Protein AF-A0A966V4E1-F1 (afdb_monomer_lite)

Foldseek 3Di:
DDDDDDDDDPPDDDPDDQLQVQLVVCQVPPFQKKWDWKFFPPPDDIWIKIWGWPGWDRDRSKTWTWTWMDTHNDIFIKTWIARSVFQWIWMDTDDDCVVNVADPPWTWIAHPNQQWTWIDHPDPVGPTIIGGIDRDDDD

Structure (mmCIF, N/CA/C/O backbone):
data_AF-A0A966V4E1-F1
#
_entry.id   AF-A0A966V4E1-F1
#
loop_
_atom_site.group_PDB
_atom_site.id
_atom_site.type_symbol
_atom_site.label_atom_id
_atom_site.label_alt_id
_atom_site.label_comp_id
_atom_site.label_asym_id
_atom_site.label_entity_id
_atom_site.label_seq_id
_atom_site.pdbx_PDB_ins_code
_atom_site.Cartn_x
_atom_site.Cartn_y
_atom_site.Cartn_z
_atom_site.occupancy
_atom_site.B_iso_or_equiv
_atom_site.auth_seq_id
_atom_site.auth_comp_id
_atom_site.auth_asym_id
_atom_site.auth_atom_id
_atom_site.pdbx_PDB_model_num
ATOM 1 N N . MET A 1 1 ? -6.237 50.347 46.468 1.00 42.06 1 MET A N 1
ATOM 2 C CA . MET A 1 1 ? -6.574 50.073 45.056 1.00 42.06 1 MET A CA 1
ATOM 3 C C . MET A 1 1 ? -5.854 48.794 44.650 1.00 42.06 1 MET A C 1
ATOM 5 O O . MET A 1 1 ? -4.659 48.855 44.423 1.00 42.06 1 MET A O 1
ATOM 9 N N . VAL A 1 2 ? -6.525 47.638 44.656 1.00 44.91 2 VAL A N 1
ATOM 10 C CA . VAL A 1 2 ? -5.986 46.380 44.101 1.00 44.91 2 VAL A CA 1
ATOM 11 C C . VAL A 1 2 ? -7.163 45.591 43.526 1.00 44.91 2 VAL A C 1
ATOM 13 O O . VAL A 1 2 ? -8.102 45.276 44.252 1.00 44.91 2 VAL A O 1
ATOM 16 N N . ARG A 1 3 ? -7.140 45.302 42.224 1.00 47.56 3 ARG A N 1
ATOM 17 C CA . ARG A 1 3 ? -8.003 44.294 41.596 1.00 47.56 3 ARG A CA 1
ATOM 18 C C . ARG A 1 3 ? -7.092 43.304 40.886 1.00 47.56 3 ARG A C 1
ATOM 20 O O . ARG A 1 3 ? -6.582 43.599 39.812 1.00 47.56 3 ARG A O 1
ATOM 27 N N . SER A 1 4 ? -6.888 42.154 41.515 1.00 55.03 4 SER A N 1
ATOM 28 C CA . SER A 1 4 ? -6.275 40.988 40.886 1.00 55.03 4 SER A CA 1
ATOM 29 C C . SER A 1 4 ? -7.355 40.284 40.069 1.00 55.03 4 SER A C 1
ATOM 31 O O . SER A 1 4 ? -8.302 39.740 40.634 1.00 55.03 4 SER A O 1
ATOM 33 N N . GLN A 1 5 ? -7.249 40.339 38.743 1.00 55.72 5 GLN A N 1
ATOM 34 C CA . GLN A 1 5 ? -8.054 39.510 37.851 1.00 55.72 5 GLN A CA 1
ATOM 35 C C . GLN A 1 5 ? -7.392 38.134 37.749 1.00 55.72 5 GLN A C 1
ATOM 37 O O . GLN A 1 5 ? -6.353 37.985 37.112 1.00 55.72 5 GLN A O 1
ATOM 42 N N . LEU A 1 6 ? -7.992 37.133 38.390 1.00 56.34 6 LEU A N 1
ATOM 43 C CA . LEU A 1 6 ? -7.728 35.731 38.083 1.00 56.34 6 LEU A CA 1
ATOM 44 C C . LEU A 1 6 ? -8.456 35.411 36.773 1.00 56.34 6 LEU A C 1
ATOM 46 O O . LEU A 1 6 ? -9.685 35.374 36.739 1.00 56.34 6 LEU A O 1
ATOM 50 N N . GLN A 1 7 ? -7.706 35.238 35.686 1.00 57.38 7 GLN A N 1
ATOM 51 C CA . GLN A 1 7 ? -8.242 34.692 34.442 1.00 57.38 7 GLN A CA 1
ATOM 52 C C . GLN A 1 7 ? -8.512 33.198 34.646 1.00 57.38 7 GLN A C 1
ATOM 54 O O . GLN A 1 7 ? -7.617 32.443 35.026 1.00 57.38 7 GLN A O 1
ATOM 59 N N . ALA A 1 8 ? -9.755 32.779 34.418 1.00 59.72 8 ALA A N 1
ATOM 60 C CA . ALA A 1 8 ? -10.116 31.371 34.379 1.00 59.72 8 ALA A CA 1
ATOM 61 C C . ALA A 1 8 ? -9.508 30.736 33.121 1.00 59.72 8 ALA A C 1
ATOM 63 O O . ALA A 1 8 ? -9.750 31.203 32.008 1.00 59.72 8 ALA A O 1
ATOM 64 N N . VAL A 1 9 ? -8.719 29.678 33.304 1.00 60.56 9 VAL A N 1
ATOM 65 C CA . VAL A 1 9 ? -8.254 28.832 32.203 1.00 60.56 9 VAL A CA 1
ATOM 66 C C . VAL A 1 9 ? -9.469 28.083 31.666 1.00 60.56 9 VAL A C 1
ATOM 68 O O . VAL A 1 9 ? -10.073 27.279 32.374 1.00 60.56 9 VAL A O 1
ATOM 71 N N . GLN A 1 10 ? -9.851 28.380 30.428 1.00 56.03 10 GLN A N 1
ATOM 72 C CA . GLN A 1 10 ? -10.898 27.660 29.716 1.00 56.03 10 GLN A CA 1
ATOM 73 C C . GLN A 1 10 ? -10.326 26.291 29.324 1.00 56.03 10 GLN A C 1
ATOM 75 O O . GLN A 1 10 ? -9.496 26.180 28.427 1.00 56.03 10 GLN A O 1
ATOM 80 N N . THR A 1 11 ? -10.677 25.250 30.078 1.00 55.28 11 THR A N 1
ATOM 81 C CA . THR A 1 11 ? -10.336 23.868 29.732 1.00 55.28 11 THR A CA 1
ATOM 82 C C . THR A 1 11 ? -11.336 23.380 28.693 1.00 55.28 11 THR A C 1
ATOM 84 O O . THR A 1 11 ? -12.359 22.792 29.048 1.00 55.28 11 THR A O 1
ATOM 87 N N . ASP A 1 12 ? -11.067 23.650 27.419 1.00 61.53 12 ASP A N 1
ATOM 88 C CA . ASP A 1 12 ? -11.781 22.973 26.340 1.00 61.53 12 ASP A CA 1
ATOM 89 C C . ASP A 1 12 ? -11.558 21.461 26.490 1.00 61.53 12 ASP A C 1
ATOM 91 O O . ASP A 1 12 ? -10.439 20.987 26.717 1.00 61.53 12 ASP A O 1
ATOM 95 N N . THR A 1 13 ? -12.642 20.689 26.441 1.00 62.09 13 THR A N 1
ATOM 96 C CA . THR A 1 13 ? -12.590 19.229 26.533 1.00 62.09 13 THR A CA 1
ATOM 97 C C . THR A 1 13 ? -11.804 18.685 25.346 1.00 62.09 13 THR A C 1
ATOM 99 O O . THR A 1 13 ? -12.253 18.796 24.208 1.00 62.09 13 THR A O 1
ATOM 102 N N . VAL A 1 14 ? -10.635 18.095 25.602 1.00 71.88 14 VAL A N 1
ATOM 103 C CA . VAL A 1 14 ? -9.848 17.398 24.577 1.00 71.88 14 VAL A CA 1
ATOM 104 C C . VAL A 1 14 ? -10.692 16.242 24.043 1.00 71.88 14 VAL A C 1
ATOM 106 O O . VAL A 1 14 ? -10.989 15.304 24.784 1.00 71.88 14 VAL A O 1
ATOM 109 N N . GLU A 1 15 ? -11.087 16.298 22.770 1.00 67.50 15 GLU A N 1
ATOM 110 C CA . GLU A 1 15 ? -11.725 15.160 22.111 1.00 67.50 15 GLU A CA 1
ATOM 111 C C . GLU A 1 15 ? -10.765 13.967 22.141 1.00 67.50 15 GLU A C 1
ATOM 113 O O . GLU A 1 15 ? -9.662 13.998 21.584 1.00 67.50 15 GLU A O 1
ATOM 118 N N . GLN A 1 16 ? -11.170 12.902 22.832 1.00 82.81 16 GLN A N 1
ATOM 119 C CA . GLN A 1 16 ? -10.377 11.688 22.901 1.00 82.81 16 GLN A CA 1
ATOM 120 C C . GLN A 1 16 ? -10.499 10.940 21.574 1.00 82.81 16 GLN A C 1
ATOM 122 O O . GLN A 1 16 ? -11.505 10.297 21.283 1.00 82.81 16 GLN A O 1
ATOM 127 N N . PHE A 1 17 ? -9.450 11.015 20.764 1.00 90.12 17 PHE A N 1
ATOM 128 C CA . PHE A 1 17 ? -9.342 10.228 19.545 1.00 90.12 17 PHE A CA 1
ATOM 129 C C . PHE A 1 17 ? -9.286 8.724 19.870 1.00 90.12 17 PHE A C 1
ATOM 131 O O . PHE A 1 17 ? -8.465 8.306 20.689 1.00 90.12 17 PHE A O 1
ATOM 138 N N . ASP A 1 18 ? -10.122 7.918 19.201 1.00 95.31 18 ASP A N 1
ATOM 139 C CA . ASP A 1 18 ? -10.141 6.449 19.295 1.00 95.31 18 ASP A CA 1
ATOM 140 C C . ASP A 1 18 ? -9.523 5.807 18.029 1.00 95.31 18 ASP A C 1
ATOM 142 O O . ASP A 1 18 ? -10.199 5.643 17.002 1.00 95.31 18 ASP A O 1
ATOM 146 N N . PRO A 1 19 ? -8.240 5.393 18.080 1.00 96.12 19 PRO A N 1
ATOM 147 C CA . PRO A 1 19 ? -7.571 4.744 16.957 1.00 96.12 19 PRO A CA 1
ATOM 148 C C . PRO A 1 19 ? -8.191 3.399 16.554 1.00 96.12 19 PRO A C 1
ATOM 150 O O . PRO A 1 19 ? -8.100 3.003 15.392 1.00 96.12 19 PRO A O 1
ATOM 153 N N . VAL A 1 20 ? -8.808 2.672 17.490 1.00 97.75 20 VAL A N 1
ATOM 154 C CA . VAL A 1 20 ? -9.385 1.345 17.228 1.00 97.75 20 VAL A CA 1
ATOM 155 C C . VAL A 1 20 ? -10.693 1.490 16.457 1.00 97.75 20 VAL A C 1
ATOM 157 O O . VAL A 1 20 ? -10.919 0.770 15.479 1.00 97.75 20 VAL A O 1
ATOM 160 N N . ALA A 1 21 ? -11.543 2.443 16.847 1.00 97.06 21 ALA A N 1
ATOM 161 C CA . ALA A 1 21 ? -12.736 2.790 16.077 1.00 97.06 21 ALA A CA 1
ATOM 162 C C . ALA A 1 21 ? -12.365 3.257 14.662 1.00 97.06 21 ALA A C 1
ATOM 164 O O . ALA A 1 21 ? -12.965 2.802 13.684 1.00 97.06 21 ALA A O 1
ATOM 165 N N . ARG A 1 22 ? -11.317 4.081 14.531 1.00 96.31 22 ARG A N 1
ATOM 1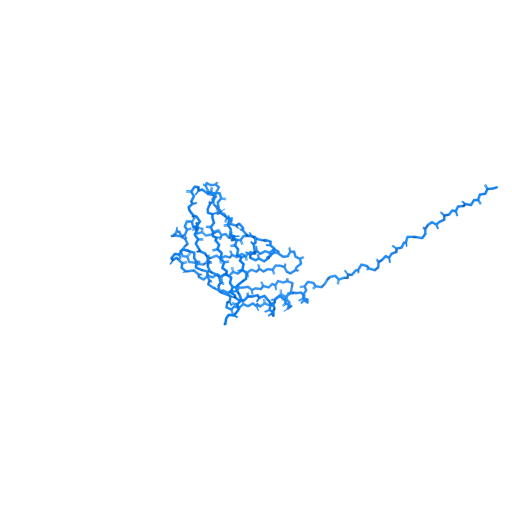66 C CA . ARG A 1 22 ? -10.836 4.527 13.220 1.00 96.31 22 ARG A CA 1
ATOM 167 C C . ARG A 1 22 ? -10.318 3.380 12.352 1.00 96.31 22 ARG A C 1
ATOM 169 O O . ARG A 1 22 ? -10.647 3.342 11.171 1.00 96.31 22 ARG A O 1
ATOM 176 N N . ALA A 1 23 ? -9.567 2.423 12.899 1.00 97.56 23 ALA A N 1
ATOM 177 C CA . ALA A 1 23 ? -9.106 1.258 12.135 1.00 97.56 23 ALA A CA 1
ATOM 178 C C . ALA A 1 23 ? -10.282 0.453 11.546 1.00 97.56 23 ALA A C 1
ATOM 180 O O . ALA A 1 23 ? -10.232 0.020 10.393 1.00 97.56 23 ALA A O 1
ATOM 181 N N . LYS A 1 24 ? -11.375 0.302 12.310 1.00 98.12 24 LYS A N 1
ATOM 182 C CA . LYS A 1 24 ? -12.615 -0.335 11.832 1.00 98.12 24 LYS A CA 1
ATOM 183 C C . LYS A 1 24 ? -13.298 0.481 10.732 1.00 98.12 24 LYS A C 1
ATOM 185 O O . LYS A 1 24 ? -13.754 -0.107 9.754 1.00 98.12 24 LYS A O 1
ATOM 190 N N . ALA A 1 25 ? -13.346 1.807 10.871 1.00 96.62 25 ALA A N 1
ATOM 191 C CA . ALA A 1 25 ? -13.884 2.693 9.838 1.00 96.62 25 ALA A CA 1
ATOM 192 C C . ALA A 1 25 ? -13.066 2.599 8.538 1.00 96.62 25 ALA A C 1
ATOM 194 O O . ALA A 1 25 ? -13.625 2.344 7.475 1.00 96.62 25 ALA A O 1
ATOM 195 N N . LEU A 1 26 ? -11.733 2.662 8.629 1.00 95.50 26 LEU A N 1
ATOM 196 C CA . LEU A 1 26 ? -10.843 2.481 7.479 1.00 95.50 26 LEU A CA 1
ATOM 197 C C . LEU A 1 26 ? -11.073 1.130 6.785 1.00 95.50 26 LEU A C 1
ATOM 199 O O . LEU A 1 26 ? -11.160 1.083 5.564 1.00 95.50 26 LEU A O 1
ATOM 203 N N . ALA A 1 27 ? -11.239 0.030 7.525 1.00 97.12 27 ALA A N 1
ATOM 204 C CA . ALA A 1 27 ? -11.502 -1.283 6.923 1.00 97.12 27 ALA A CA 1
ATOM 205 C C . ALA A 1 27 ? -12.771 -1.318 6.045 1.00 97.12 27 ALA A C 1
ATOM 207 O O . ALA A 1 27 ? -12.837 -2.075 5.066 1.00 97.12 27 ALA A O 1
ATOM 208 N N . LYS A 1 28 ? -13.775 -0.510 6.406 1.00 95.94 28 LYS A N 1
ATOM 209 C CA . LYS A 1 28 ? -15.051 -0.385 5.698 1.00 95.94 28 LYS A CA 1
ATOM 210 C C . LYS A 1 28 ? -14.948 0.563 4.503 1.00 95.94 28 LYS A C 1
ATOM 212 O O . LYS A 1 28 ? -15.414 0.215 3.418 1.00 95.94 28 LYS A O 1
ATOM 217 N N . ASP A 1 29 ? -14.336 1.723 4.711 1.00 94.56 29 ASP A N 1
ATOM 218 C CA . ASP A 1 29 ? -14.464 2.861 3.800 1.00 94.56 29 ASP A CA 1
ATOM 219 C C . ASP A 1 29 ? -13.276 3.000 2.838 1.00 94.56 29 ASP A C 1
ATOM 221 O O . ASP A 1 29 ? -13.395 3.648 1.796 1.00 94.56 29 ASP A O 1
ATOM 225 N N . LEU A 1 30 ? -12.132 2.373 3.138 1.00 94.19 30 LEU A N 1
ATOM 226 C CA . LEU A 1 30 ? -10.938 2.493 2.309 1.00 94.19 30 LEU A CA 1
ATOM 227 C C . LEU A 1 30 ? -11.176 1.893 0.905 1.00 94.19 30 LEU A C 1
ATOM 229 O O . LEU A 1 30 ? -11.574 0.724 0.779 1.00 94.19 30 LEU A O 1
ATOM 233 N N . PRO A 1 31 ? -10.896 2.656 -0.169 1.00 95.06 31 PRO A N 1
ATOM 234 C CA . PRO A 1 31 ? -11.021 2.179 -1.539 1.00 95.06 31 PRO A CA 1
ATOM 235 C C . PRO A 1 31 ? -10.239 0.888 -1.777 1.00 95.06 31 PRO A C 1
ATOM 237 O O . PRO A 1 31 ? -9.112 0.722 -1.317 1.00 95.06 31 PRO A O 1
ATOM 240 N N . ARG A 1 32 ? -10.839 -0.039 -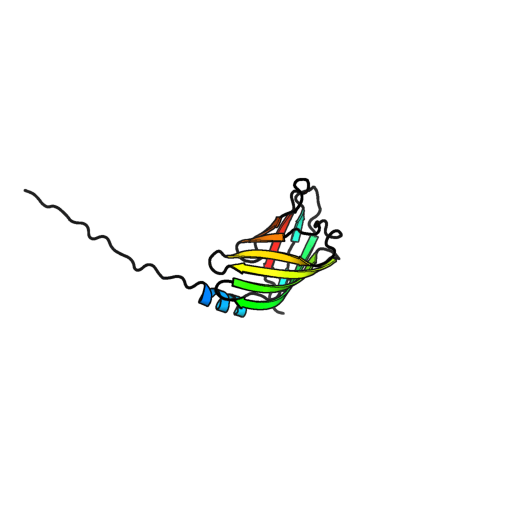2.530 1.00 95.38 32 ARG A N 1
ATOM 241 C CA . ARG A 1 32 ? -10.217 -1.338 -2.840 1.00 95.38 32 ARG A CA 1
ATOM 242 C C . ARG A 1 32 ? -9.287 -1.301 -4.043 1.00 95.38 32 ARG A C 1
ATOM 244 O O . ARG A 1 32 ? -8.530 -2.244 -4.22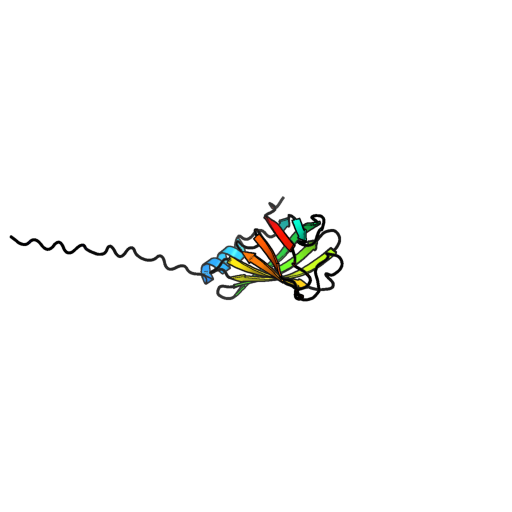8 1.00 95.38 32 ARG A O 1
ATOM 251 N N . ARG A 1 33 ? -9.353 -0.247 -4.855 1.00 96.38 33 ARG A N 1
ATOM 252 C CA . ARG A 1 33 ? -8.541 -0.088 -6.059 1.00 96.38 33 ARG A CA 1
ATOM 253 C C . ARG A 1 33 ? -7.864 1.266 -6.057 1.00 96.38 33 ARG A C 1
ATOM 255 O O . ARG A 1 33 ? -8.481 2.277 -5.713 1.00 96.38 33 ARG A O 1
ATOM 262 N N . TRP A 1 34 ? -6.602 1.249 -6.446 1.00 96.44 34 TRP A N 1
ATOM 263 C CA . TRP A 1 34 ? -5.734 2.407 -6.490 1.00 96.44 34 TRP A CA 1
ATOM 264 C C . TRP A 1 34 ? -4.898 2.360 -7.760 1.00 96.44 34 TRP A C 1
ATOM 266 O O . TRP A 1 34 ? -4.518 1.287 -8.234 1.00 96.44 34 TRP A O 1
ATOM 276 N N . SER A 1 35 ? -4.612 3.527 -8.319 1.00 96.56 35 SER A N 1
ATOM 277 C CA . SER A 1 35 ? -3.795 3.653 -9.522 1.00 96.56 35 SER A CA 1
ATOM 278 C C . SER A 1 35 ? -2.913 4.883 -9.453 1.00 96.56 35 SER A C 1
ATOM 280 O O . SER A 1 35 ? -3.289 5.875 -8.837 1.00 96.56 35 SER A O 1
ATOM 282 N N . GLY A 1 36 ? -1.770 4.841 -10.121 1.00 95.44 36 GLY A N 1
ATOM 283 C CA . GLY A 1 36 ? -0.881 5.988 -10.195 1.00 95.44 36 GLY A CA 1
ATOM 284 C C . GLY A 1 36 ? 0.466 5.604 -10.770 1.00 95.44 36 GLY A C 1
ATOM 285 O O . GLY A 1 36 ? 0.523 4.856 -11.748 1.00 95.44 36 GLY A O 1
ATOM 286 N N . THR A 1 37 ? 1.540 6.116 -10.178 1.00 94.06 37 THR A N 1
ATOM 287 C CA . THR A 1 37 ? 2.892 5.946 -10.715 1.00 94.06 37 THR A CA 1
ATOM 288 C C . THR A 1 37 ? 3.923 5.650 -9.641 1.00 94.06 37 THR A C 1
ATOM 290 O O . THR A 1 37 ? 3.858 6.190 -8.536 1.00 94.06 37 THR A O 1
ATOM 293 N N . TYR A 1 38 ? 4.915 4.849 -10.017 1.00 93.00 38 TYR A N 1
ATOM 294 C CA . TYR A 1 38 ? 6.179 4.705 -9.313 1.00 93.00 38 TYR A CA 1
ATOM 295 C C . TYR A 1 38 ? 7.270 5.422 -10.112 1.00 93.00 38 TYR A C 1
ATOM 297 O O . TYR A 1 38 ? 7.449 5.152 -11.299 1.00 93.00 38 TYR A O 1
ATOM 305 N N . LEU A 1 39 ? 7.979 6.351 -9.475 1.00 91.31 39 LEU A N 1
ATOM 306 C CA . LEU A 1 39 ? 9.100 7.080 -10.060 1.00 91.31 39 LEU A CA 1
ATOM 307 C C . LEU A 1 39 ? 10.380 6.748 -9.280 1.00 91.31 39 LEU A C 1
ATOM 309 O O . LEU A 1 39 ? 10.546 7.252 -8.163 1.00 91.31 39 LEU A O 1
ATOM 313 N N . PRO A 1 40 ? 11.293 5.936 -9.842 1.00 87.50 40 PRO A N 1
ATOM 314 C CA . PRO A 1 40 ? 12.616 5.729 -9.263 1.00 87.50 40 PRO A CA 1
ATOM 315 C C . PRO A 1 40 ? 13.354 7.065 -9.100 1.00 87.50 40 PRO A C 1
ATOM 317 O O . PRO A 1 40 ? 13.323 7.910 -9.995 1.00 87.50 40 PRO A O 1
ATOM 320 N N . LYS A 1 41 ? 14.044 7.269 -7.973 1.00 85.38 41 LYS A N 1
ATOM 321 C CA . LYS A 1 41 ? 14.887 8.460 -7.755 1.00 85.38 41 LYS A CA 1
ATOM 322 C C . LYS A 1 41 ? 16.167 8.402 -8.599 1.00 85.38 41 LYS A C 1
ATOM 324 O O . LYS A 1 41 ? 16.733 9.443 -8.925 1.00 85.38 41 LYS A O 1
ATOM 329 N N . THR A 1 42 ? 16.614 7.211 -8.991 1.00 75.81 42 THR A N 1
ATOM 330 C CA . THR A 1 42 ? 17.724 7.000 -9.927 1.00 75.81 42 THR A CA 1
ATOM 331 C C . THR A 1 42 ? 17.229 7.049 -11.372 1.00 75.81 42 THR A C 1
ATOM 333 O O . THR A 1 42 ? 16.659 6.075 -11.842 1.00 75.81 42 THR A O 1
ATOM 336 N N . ALA A 1 43 ? 17.442 8.185 -12.055 1.00 64.62 43 ALA A N 1
ATOM 337 C CA . ALA A 1 43 ? 17.325 8.422 -13.511 1.00 64.62 43 ALA A CA 1
ATOM 338 C C . ALA A 1 43 ? 16.370 7.490 -14.302 1.00 64.62 43 ALA A C 1
ATOM 340 O O . ALA A 1 43 ? 16.718 6.994 -15.374 1.00 64.62 43 ALA A O 1
ATOM 341 N N . GLY A 1 44 ? 15.173 7.241 -13.766 1.00 73.06 44 GLY A N 1
ATOM 342 C CA . GLY A 1 44 ? 14.241 6.236 -14.262 1.00 73.06 44 GLY A CA 1
ATOM 343 C C . GLY A 1 44 ? 12.983 6.875 -14.829 1.00 73.06 44 GLY A C 1
ATOM 344 O O . GLY A 1 44 ? 12.560 7.950 -14.406 1.00 73.06 44 GLY A O 1
ATOM 345 N N . THR A 1 45 ? 12.362 6.209 -15.797 1.00 85.62 45 THR A N 1
ATOM 346 C CA . THR A 1 45 ? 11.046 6.609 -16.302 1.00 85.62 45 THR A CA 1
ATOM 347 C C . THR A 1 45 ? 9.964 6.219 -15.298 1.00 85.62 45 THR A C 1
ATOM 349 O O . THR A 1 45 ? 10.034 5.152 -14.689 1.00 85.62 45 THR A O 1
ATOM 352 N N . ALA A 1 46 ? 8.946 7.069 -15.142 1.00 91.06 46 ALA A N 1
ATOM 353 C CA . ALA A 1 46 ? 7.778 6.739 -14.335 1.00 91.06 46 ALA A CA 1
ATOM 354 C C . ALA A 1 46 ? 7.087 5.473 -14.871 1.00 91.06 46 ALA A C 1
ATOM 356 O O . ALA A 1 46 ? 6.802 5.362 -16.064 1.00 91.06 46 ALA A O 1
ATOM 357 N N . GLN A 1 47 ? 6.794 4.536 -13.976 1.00 92.06 47 GLN A N 1
ATOM 358 C CA . GLN A 1 47 ? 6.098 3.290 -14.274 1.00 92.06 47 GLN A CA 1
ATOM 359 C C . GLN A 1 47 ? 4.656 3.378 -13.784 1.00 92.06 47 GLN A C 1
ATOM 361 O O . GLN A 1 47 ? 4.398 3.856 -12.679 1.00 92.06 47 GLN A O 1
ATOM 366 N N . SER A 1 48 ? 3.702 2.907 -14.589 1.00 94.50 48 SER A N 1
ATOM 367 C CA . SER A 1 48 ? 2.301 2.828 -14.171 1.00 94.50 48 SER A CA 1
ATOM 368 C C . SER A 1 48 ? 2.134 1.826 -13.035 1.00 94.50 48 SER A C 1
ATOM 370 O O . SER A 1 48 ? 2.682 0.724 -13.110 1.00 94.50 48 SER A O 1
ATOM 372 N N . VAL A 1 49 ? 1.324 2.175 -12.039 1.00 95.75 49 VAL A N 1
ATOM 373 C CA . VAL A 1 49 ? 1.025 1.317 -10.893 1.00 95.75 49 VAL A CA 1
ATOM 374 C C . VAL A 1 49 ? -0.473 1.098 -10.751 1.00 95.75 49 VAL A C 1
ATOM 376 O O . VAL A 1 49 ? -1.265 2.037 -10.858 1.00 95.75 49 VAL A O 1
ATOM 379 N N . ARG A 1 50 ? -0.859 -0.144 -10.456 1.00 97.06 50 ARG A N 1
ATOM 380 C CA . ARG A 1 50 ? -2.189 -0.518 -9.967 1.00 97.06 50 ARG A CA 1
ATOM 381 C C . ARG A 1 50 ? -2.047 -1.309 -8.677 1.00 97.06 50 ARG A C 1
ATOM 383 O O . ARG A 1 50 ? -1.239 -2.226 -8.618 1.00 97.06 50 ARG A O 1
ATOM 390 N N . LEU A 1 51 ? -2.853 -0.987 -7.676 1.00 96.94 51 LEU A N 1
ATOM 391 C CA . LEU A 1 51 ? -2.951 -1.731 -6.425 1.00 96.94 51 LEU A CA 1
ATOM 392 C C . LEU A 1 51 ? -4.405 -2.152 -6.203 1.00 96.94 51 LEU A C 1
ATOM 394 O O . LEU A 1 51 ? -5.305 -1.314 -6.132 1.00 96.94 51 LEU A O 1
ATOM 398 N N . ASP A 1 52 ? -4.613 -3.458 -6.068 1.00 97.75 52 ASP A N 1
ATOM 399 C CA . ASP A 1 52 ? -5.903 -4.082 -5.794 1.00 97.75 52 ASP A CA 1
ATOM 400 C C . ASP A 1 52 ? -5.862 -4.734 -4.405 1.00 97.75 52 ASP A C 1
ATOM 402 O O . ASP A 1 52 ? -5.092 -5.662 -4.151 1.00 97.75 52 ASP A O 1
ATOM 406 N N . LEU A 1 53 ? -6.687 -4.235 -3.483 1.00 97.38 53 LEU A N 1
ATOM 407 C CA . LEU A 1 53 ? -6.741 -4.678 -2.089 1.00 97.38 53 LEU A CA 1
ATOM 408 C C . LEU A 1 53 ? -7.743 -5.823 -1.930 1.00 97.38 53 LEU A C 1
ATOM 410 O O . LEU A 1 53 ? -8.960 -5.625 -1.992 1.00 97.38 53 LEU A O 1
ATOM 414 N N . ALA A 1 54 ? -7.228 -7.016 -1.652 1.00 97.75 54 ALA A N 1
ATOM 415 C CA . ALA A 1 54 ? -8.028 -8.212 -1.421 1.00 97.75 54 ALA A CA 1
ATOM 416 C C . ALA A 1 54 ? -8.643 -8.223 -0.012 1.00 97.75 54 ALA A C 1
ATOM 418 O O . ALA A 1 54 ? -9.835 -8.485 0.148 1.00 97.75 54 ALA A O 1
ATOM 419 N N . SER A 1 55 ? -7.866 -7.877 1.019 1.00 98.00 55 SER A N 1
ATOM 420 C CA . SER A 1 55 ? -8.335 -7.880 2.410 1.00 98.00 55 SER A CA 1
ATOM 421 C C . SER A 1 55 ? -7.881 -6.650 3.182 1.00 98.00 55 SER A C 1
ATOM 423 O O . SER A 1 55 ? -6.735 -6.224 3.048 1.00 98.00 55 SER A O 1
ATOM 425 N N . LEU A 1 56 ? -8.777 -6.153 4.035 1.00 97.69 56 LEU A N 1
ATOM 426 C CA . LEU A 1 56 ? -8.556 -5.069 4.986 1.00 97.69 56 LEU A CA 1
ATOM 427 C C . LEU A 1 56 ? -9.081 -5.538 6.344 1.00 97.69 56 LEU A C 1
ATOM 429 O O . LEU A 1 56 ? -10.295 -5.620 6.532 1.00 97.69 56 LEU A O 1
ATOM 433 N N . THR A 1 57 ? -8.180 -5.898 7.253 1.00 98.44 57 THR A N 1
ATOM 434 C CA . THR A 1 57 ? -8.538 -6.527 8.531 1.00 98.44 57 THR A CA 1
ATOM 435 C C . THR A 1 57 ? -8.070 -5.658 9.694 1.00 98.44 57 THR A C 1
ATOM 437 O O . THR A 1 57 ? -6.861 -5.519 9.888 1.00 98.44 57 THR A O 1
ATOM 440 N N . PRO A 1 58 ? -8.982 -5.067 10.483 1.00 98.25 58 PRO A N 1
ATOM 441 C CA . PRO A 1 58 ? -8.594 -4.291 11.651 1.00 98.25 58 PRO A CA 1
ATOM 442 C C . PRO A 1 58 ? -8.076 -5.217 12.763 1.00 98.25 58 PRO A C 1
ATOM 444 O O . PRO A 1 58 ? -8.713 -6.214 13.102 1.00 98.25 58 PRO A O 1
ATOM 447 N N . VAL A 1 59 ? -6.931 -4.867 13.347 1.00 98.00 59 VAL A N 1
ATOM 448 C CA . VAL A 1 59 ? -6.294 -5.540 14.488 1.00 98.00 59 VAL A CA 1
ATOM 449 C C . VAL A 1 59 ? -5.833 -4.460 15.470 1.00 98.00 59 VAL A C 1
ATOM 451 O O . VAL A 1 59 ? -4.792 -3.828 15.290 1.00 98.00 59 VAL A O 1
ATOM 454 N N . GLY A 1 60 ? -6.640 -4.201 16.502 1.00 97.56 60 GLY A N 1
ATOM 455 C CA . GLY A 1 60 ? -6.424 -3.059 17.394 1.00 97.56 60 GLY A CA 1
ATOM 456 C C . GLY A 1 60 ? -6.476 -1.737 16.620 1.00 97.56 60 GLY A C 1
ATOM 457 O O . GLY A 1 60 ? -7.435 -1.483 15.897 1.00 97.56 60 GLY A O 1
ATOM 458 N N . GLN A 1 61 ? -5.439 -0.911 16.760 1.00 97.19 61 GLN A N 1
ATOM 459 C CA . GLN A 1 61 ? -5.289 0.346 16.012 1.00 97.19 61 GLN A CA 1
ATOM 460 C C . GLN A 1 61 ? -4.651 0.173 14.623 1.00 97.19 61 GLN A C 1
A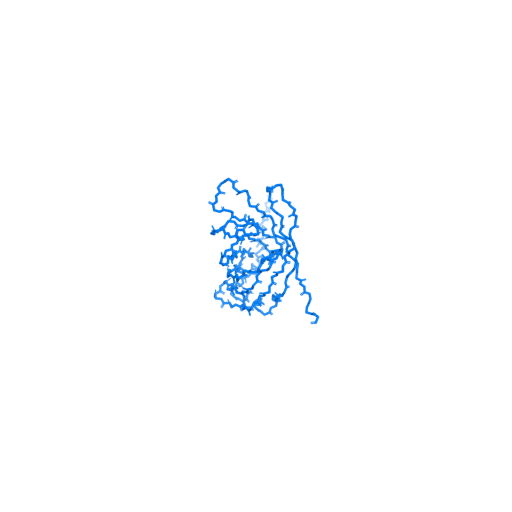TOM 462 O O . GLN A 1 61 ? -4.436 1.160 13.924 1.00 97.19 61 GLN A O 1
ATOM 467 N N . MET A 1 62 ? -4.302 -1.055 14.231 1.00 98.06 62 MET A N 1
ATOM 468 C CA . MET A 1 62 ? -3.704 -1.346 12.931 1.00 98.06 62 MET A CA 1
ATOM 469 C C . MET A 1 62 ? -4.763 -1.847 11.952 1.00 98.06 62 MET A C 1
ATOM 471 O O . MET A 1 62 ? -5.675 -2.582 12.327 1.00 98.06 62 MET A O 1
ATOM 475 N N . LEU A 1 63 ? -4.603 -1.516 10.676 1.00 97.88 63 LEU A N 1
ATOM 476 C CA . LEU A 1 63 ? -5.335 -2.123 9.574 1.00 97.88 63 LEU A CA 1
ATOM 477 C C . LEU A 1 63 ? -4.382 -2.997 8.766 1.00 97.88 63 LEU A C 1
ATOM 479 O O . LEU A 1 63 ? -3.524 -2.473 8.069 1.00 97.88 63 LEU A O 1
ATOM 483 N N . VAL A 1 64 ? -4.531 -4.317 8.842 1.00 98.25 64 VAL A N 1
ATOM 484 C CA . VAL A 1 64 ? -3.731 -5.267 8.058 1.00 98.25 64 VAL A CA 1
ATOM 485 C C . VAL A 1 64 ? -4.258 -5.330 6.627 1.00 98.25 64 VAL A C 1
ATOM 487 O O . VAL A 1 64 ? -5.461 -5.477 6.402 1.00 98.25 64 VAL A O 1
ATOM 490 N N . ILE A 1 65 ? -3.346 -5.260 5.661 1.00 97.44 65 ILE A N 1
ATOM 491 C CA . ILE A 1 65 ? -3.635 -5.182 4.231 1.00 97.44 65 ILE A CA 1
ATOM 492 C C . ILE A 1 65 ? -3.037 -6.391 3.519 1.00 97.44 65 ILE A C 1
ATOM 494 O O . ILE A 1 65 ? -1.891 -6.766 3.770 1.00 97.44 65 ILE A O 1
ATOM 498 N N . LYS A 1 66 ? -3.799 -6.969 2.586 1.00 98.31 66 LYS A N 1
ATOM 499 C CA . LYS A 1 66 ? -3.279 -7.892 1.567 1.00 98.31 66 LYS A CA 1
ATOM 500 C C . LYS A 1 66 ? -3.879 -7.565 0.213 1.00 98.31 66 LYS A C 1
ATOM 502 O O . LYS A 1 66 ? -5.032 -7.135 0.133 1.00 98.31 66 LYS A O 1
ATOM 507 N N . GLY A 1 67 ? -3.128 -7.817 -0.848 1.00 97.75 67 GLY A N 1
ATOM 508 C CA . GLY A 1 67 ? -3.581 -7.546 -2.203 1.00 97.75 67 GLY A CA 1
ATOM 509 C C . GLY A 1 67 ? -2.550 -7.908 -3.255 1.00 97.75 67 GLY A C 1
ATOM 510 O O . GLY A 1 67 ? -1.647 -8.708 -3.011 1.00 97.75 67 GLY A O 1
ATOM 511 N N . THR A 1 68 ? -2.680 -7.276 -4.411 1.00 97.44 68 THR A N 1
ATOM 512 C CA . THR A 1 68 ? -1.734 -7.379 -5.522 1.00 97.44 68 THR A CA 1
ATOM 513 C C . THR A 1 68 ? -1.381 -5.992 -6.025 1.00 97.44 68 THR A C 1
ATOM 515 O O . THR A 1 68 ? -2.266 -5.153 -6.198 1.00 97.44 68 THR A O 1
ATOM 518 N N . MET A 1 69 ? -0.102 -5.761 -6.299 1.00 95.94 69 MET A N 1
ATOM 519 C CA . MET A 1 69 ? 0.383 -4.554 -6.952 1.00 95.94 69 MET A CA 1
ATOM 520 C C . MET A 1 69 ? 0.970 -4.916 -8.310 1.00 95.94 69 MET A C 1
ATOM 522 O O . MET A 1 69 ? 1.738 -5.864 -8.426 1.00 95.94 69 MET A O 1
ATOM 526 N N . THR A 1 70 ? 0.599 -4.159 -9.335 1.00 95.25 70 THR A N 1
ATOM 527 C CA . THR A 1 70 ? 1.210 -4.223 -10.660 1.00 95.25 70 THR A CA 1
ATOM 528 C C . THR A 1 70 ? 2.009 -2.953 -10.895 1.00 95.25 70 THR A C 1
ATOM 530 O O . THR A 1 70 ? 1.424 -1.876 -10.818 1.00 95.25 70 THR A O 1
ATOM 533 N N . ILE A 1 71 ? 3.306 -3.072 -11.177 1.00 92.50 71 ILE A N 1
ATOM 534 C CA . ILE A 1 71 ? 4.216 -1.974 -11.524 1.00 92.50 71 ILE A CA 1
ATOM 535 C C . ILE A 1 71 ? 4.788 -2.263 -12.913 1.00 92.50 71 ILE A C 1
ATOM 537 O O . ILE A 1 71 ? 5.492 -3.252 -13.113 1.00 92.50 71 ILE A O 1
ATOM 541 N N . GLY A 1 72 ? 4.461 -1.420 -13.894 1.00 90.31 72 GLY A N 1
ATOM 542 C CA . GLY A 1 72 ? 4.758 -1.716 -15.296 1.00 90.31 72 GLY A CA 1
ATOM 543 C C . GLY A 1 72 ? 4.103 -3.036 -15.724 1.00 90.31 72 GLY A C 1
ATOM 544 O O . GLY A 1 72 ? 2.881 -3.158 -15.686 1.00 90.31 72 GLY A O 1
ATOM 545 N N . SER A 1 73 ? 4.913 -4.020 -16.117 1.00 88.62 73 SER A N 1
ATOM 546 C CA . SER A 1 73 ? 4.467 -5.375 -16.478 1.00 88.62 73 SER A CA 1
ATOM 547 C C . SER A 1 73 ? 4.551 -6.392 -15.334 1.00 88.62 73 SER A C 1
ATOM 549 O O . SER A 1 73 ? 4.094 -7.522 -15.501 1.00 88.62 73 SER A O 1
ATOM 551 N N . LEU A 1 74 ? 5.133 -6.026 -14.188 1.00 90.38 74 LEU A N 1
ATOM 552 C CA . LEU A 1 74 ? 5.318 -6.933 -13.059 1.00 90.38 74 LEU A CA 1
ATOM 553 C C . LEU A 1 74 ? 4.107 -6.881 -12.131 1.00 90.38 74 LEU A C 1
ATOM 555 O O . LEU A 1 74 ? 3.770 -5.808 -11.640 1.00 90.38 74 LEU A O 1
ATOM 559 N N . THR A 1 75 ? 3.518 -8.034 -11.817 1.00 94.31 75 THR A N 1
ATOM 560 C CA . THR A 1 75 ? 2.501 -8.168 -10.767 1.00 94.31 75 THR A CA 1
ATOM 561 C C . THR A 1 75 ? 3.050 -8.982 -9.601 1.00 94.31 75 THR A C 1
ATOM 563 O O . THR A 1 75 ? 3.475 -10.121 -9.779 1.00 94.31 75 THR A O 1
ATOM 566 N N . SER A 1 76 ? 2.967 -8.417 -8.400 1.00 93.69 76 SER A N 1
ATOM 567 C CA . SER A 1 76 ? 3.447 -9.022 -7.159 1.00 93.69 76 SER A CA 1
ATOM 568 C C . SER A 1 76 ? 2.349 -8.999 -6.092 1.00 93.69 76 SER A C 1
ATOM 570 O O . SER A 1 76 ? 1.620 -8.005 -5.975 1.00 93.69 76 SER A O 1
ATOM 572 N N . PRO A 1 77 ? 2.202 -10.058 -5.277 1.00 96.06 77 PRO A N 1
ATOM 573 C CA . PRO A 1 77 ? 1.408 -9.979 -4.060 1.00 96.06 77 PRO A CA 1
ATOM 574 C C . PRO A 1 77 ? 1.976 -8.915 -3.117 1.00 96.06 77 PRO A C 1
ATOM 576 O O . PRO A 1 77 ? 3.185 -8.690 -3.079 1.00 96.06 77 PRO A O 1
ATOM 579 N N . VAL A 1 78 ? 1.109 -8.282 -2.331 1.00 95.81 78 VAL A N 1
ATOM 580 C CA . VAL A 1 78 ? 1.519 -7.320 -1.303 1.00 95.81 78 VAL A CA 1
ATOM 581 C C . VAL A 1 78 ? 0.915 -7.649 0.052 1.00 95.81 78 VAL A C 1
ATOM 583 O O . VAL A 1 78 ? -0.209 -8.156 0.145 1.00 95.81 78 VAL A O 1
ATOM 586 N N . GLN A 1 79 ? 1.653 -7.311 1.106 1.00 97.12 79 GLN A N 1
ATOM 587 C CA . GLN A 1 79 ? 1.193 -7.370 2.489 1.00 97.12 79 GLN A CA 1
ATOM 588 C C . GLN A 1 79 ? 1.669 -6.134 3.244 1.00 97.12 79 GLN A C 1
ATOM 590 O O . GLN A 1 79 ? 2.803 -5.707 3.079 1.00 97.12 79 GLN A O 1
ATOM 595 N N . GLY A 1 80 ? 0.821 -5.570 4.097 1.00 96.12 80 GLY A N 1
ATOM 596 C CA . GLY A 1 80 ? 1.185 -4.372 4.839 1.00 96.12 80 GLY A CA 1
ATOM 597 C C . GLY A 1 80 ? 0.269 -4.071 6.006 1.00 96.12 80 GLY A C 1
ATOM 598 O O . GLY A 1 80 ? -0.624 -4.859 6.340 1.00 96.12 80 GLY A O 1
ATOM 599 N N . ASN A 1 81 ? 0.482 -2.915 6.616 1.00 96.81 81 ASN A N 1
ATOM 600 C CA . ASN A 1 81 ? -0.399 -2.369 7.629 1.00 96.81 81 ASN A CA 1
ATOM 601 C C . ASN A 1 81 ? -0.527 -0.841 7.505 1.00 96.81 81 ASN A C 1
ATOM 603 O O . ASN A 1 81 ? 0.336 -0.175 6.943 1.00 96.81 81 ASN A O 1
ATOM 607 N N . ILE A 1 82 ? -1.632 -0.300 8.018 1.00 97.06 82 ILE A N 1
ATOM 608 C CA . ILE A 1 82 ? -1.789 1.133 8.285 1.00 97.06 82 ILE A CA 1
ATOM 609 C C . ILE A 1 82 ? -2.019 1.315 9.777 1.00 97.06 82 ILE A C 1
ATOM 611 O O . ILE A 1 82 ? -2.915 0.689 10.347 1.00 97.06 82 ILE A O 1
ATOM 615 N N . ASN A 1 83 ? -1.260 2.205 10.404 1.00 96.44 83 ASN A N 1
ATOM 616 C CA . ASN A 1 83 ? -1.521 2.630 11.769 1.00 96.44 83 ASN A CA 1
ATOM 617 C C . ASN A 1 83 ? -2.604 3.715 11.773 1.00 96.44 83 ASN A C 1
ATOM 619 O O . ASN A 1 83 ? -2.365 4.848 11.362 1.00 96.44 83 ASN A O 1
ATOM 623 N N . ALA A 1 84 ? -3.792 3.400 12.288 1.00 95.50 84 ALA A N 1
ATOM 624 C CA . ALA A 1 84 ? -4.912 4.334 12.320 1.00 95.50 84 ALA A CA 1
ATOM 625 C C . ALA A 1 84 ? -4.673 5.535 13.247 1.00 95.50 84 ALA A C 1
ATOM 627 O O . ALA A 1 84 ? -5.410 6.506 13.172 1.00 95.50 84 ALA A O 1
ATOM 628 N N . LYS A 1 85 ? -3.662 5.535 14.119 1.00 93.88 85 LYS A N 1
ATOM 629 C CA . LYS A 1 85 ? -3.320 6.728 14.903 1.00 93.88 85 LYS A CA 1
ATOM 630 C C . LYS A 1 85 ? -2.505 7.744 14.107 1.00 93.88 85 LYS A C 1
ATOM 632 O O . LYS A 1 85 ? -2.725 8.937 14.271 1.00 93.88 85 LYS A O 1
ATOM 637 N N . SER A 1 86 ? -1.574 7.282 13.275 1.00 92.38 86 SER A N 1
ATOM 638 C CA . SER A 1 86 ? -0.605 8.142 12.580 1.00 92.38 86 SER A CA 1
ATOM 639 C C . SER A 1 86 ? -0.802 8.237 11.066 1.00 92.38 86 SER A C 1
ATOM 641 O O . SER A 1 86 ? -0.129 9.040 10.432 1.00 92.38 86 SER A O 1
ATOM 643 N N . ASP A 1 87 ? -1.677 7.415 10.480 1.00 91.75 87 ASP A N 1
ATOM 644 C CA . ASP A 1 87 ? -1.785 7.191 9.028 1.00 91.75 87 ASP A CA 1
ATOM 645 C C . ASP A 1 87 ? -0.511 6.681 8.355 1.00 91.75 87 ASP A C 1
ATOM 647 O O . ASP A 1 87 ? -0.393 6.735 7.128 1.00 91.75 87 ASP A O 1
ATOM 651 N N . GLN A 1 88 ? 0.425 6.162 9.148 1.00 94.12 88 GLN A N 1
ATOM 652 C CA . GLN A 1 88 ? 1.633 5.548 8.629 1.00 94.12 88 GLN A CA 1
ATOM 653 C C . GLN A 1 88 ? 1.295 4.222 7.948 1.00 94.12 88 GLN A C 1
ATOM 655 O O . GLN A 1 88 ? 0.592 3.391 8.528 1.00 94.12 88 GLN A O 1
ATOM 660 N N . LEU A 1 89 ? 1.805 4.052 6.732 1.00 95.94 89 LEU A N 1
ATOM 661 C CA . LEU A 1 89 ? 1.730 2.838 5.928 1.00 95.94 89 LEU A CA 1
ATOM 662 C C . LEU A 1 89 ? 3.089 2.138 5.935 1.00 95.94 89 LEU A C 1
ATOM 664 O O . LEU A 1 89 ? 4.085 2.784 5.623 1.00 95.94 89 LEU A O 1
ATOM 668 N N . ASP A 1 90 ? 3.076 0.822 6.140 1.00 95.56 90 ASP A N 1
ATOM 669 C CA . ASP A 1 90 ? 4.160 -0.082 5.750 1.00 95.56 90 ASP A CA 1
ATOM 670 C C . ASP A 1 90 ? 3.600 -1.120 4.767 1.00 95.56 90 ASP A C 1
ATOM 672 O O . ASP A 1 90 ? 2.657 -1.845 5.097 1.00 95.56 90 ASP A O 1
ATOM 676 N N . LEU A 1 91 ? 4.146 -1.210 3.551 1.00 95.50 91 LEU A N 1
ATOM 677 C CA . LEU A 1 91 ? 3.668 -2.121 2.507 1.00 95.50 91 LEU A CA 1
ATOM 678 C C . LEU A 1 91 ? 4.823 -2.862 1.829 1.00 95.50 91 LEU A C 1
ATOM 680 O O . LEU A 1 91 ? 5.645 -2.283 1.124 1.00 95.50 91 LEU A O 1
ATOM 684 N N . LEU A 1 92 ? 4.845 -4.175 2.011 1.00 94.06 92 LEU A N 1
ATOM 685 C CA . LEU A 1 92 ? 5.815 -5.090 1.427 1.00 94.06 92 LEU A CA 1
ATOM 686 C C . LEU A 1 92 ? 5.311 -5.605 0.082 1.00 94.06 92 LEU A C 1
ATOM 688 O O . LEU A 1 92 ? 4.161 -6.042 -0.030 1.00 94.06 92 LEU A O 1
ATOM 692 N N . LEU A 1 93 ? 6.198 -5.623 -0.912 1.00 92.62 93 LEU A N 1
ATOM 693 C CA . LEU A 1 93 ? 6.017 -6.428 -2.117 1.00 92.62 93 LEU A CA 1
ATOM 694 C C . LEU A 1 93 ? 6.638 -7.802 -1.888 1.00 92.62 93 LEU A C 1
ATOM 696 O O . LEU A 1 93 ? 7.744 -7.924 -1.368 1.00 92.62 93 LEU A O 1
ATOM 700 N N . LEU A 1 94 ? 5.902 -8.837 -2.271 1.00 91.19 94 LEU A N 1
ATOM 701 C CA . LEU A 1 94 ? 6.296 -10.226 -2.099 1.00 91.19 94 LEU A CA 1
ATOM 702 C C . LEU A 1 94 ? 6.706 -10.816 -3.455 1.00 91.19 94 LEU A C 1
ATOM 704 O O . LEU A 1 94 ? 6.067 -10.551 -4.473 1.00 91.19 94 LEU A O 1
ATOM 708 N N . GLY A 1 95 ? 7.732 -11.668 -3.460 1.00 86.00 95 GLY A N 1
ATOM 709 C CA . GLY A 1 95 ? 8.250 -12.316 -4.670 1.00 86.00 95 GLY A CA 1
ATOM 710 C C . GLY A 1 95 ? 9.432 -11.575 -5.300 1.00 86.00 95 GLY A C 1
ATOM 711 O O . GLY A 1 95 ? 10.099 -10.786 -4.635 1.00 86.00 95 GLY A O 1
ATOM 712 N N . ASP A 1 96 ? 9.714 -11.868 -6.572 1.00 81.75 96 ASP A N 1
ATOM 713 C CA . ASP A 1 96 ? 10.796 -11.216 -7.317 1.00 81.75 96 ASP A CA 1
ATOM 714 C C . ASP A 1 96 ? 10.335 -9.854 -7.848 1.00 81.75 96 ASP A C 1
ATOM 716 O O . ASP A 1 96 ? 9.457 -9.762 -8.707 1.00 81.75 96 ASP A O 1
ATOM 720 N N . THR A 1 97 ? 10.922 -8.796 -7.296 1.00 78.25 97 THR A N 1
ATOM 721 C CA . THR A 1 97 ? 10.592 -7.401 -7.598 1.00 78.25 97 THR A CA 1
ATOM 722 C C . THR A 1 97 ? 11.637 -6.713 -8.474 1.00 78.25 97 THR A C 1
ATOM 724 O O . THR A 1 97 ? 11.439 -5.562 -8.877 1.00 78.25 97 THR A O 1
ATOM 727 N N . ALA A 1 98 ? 12.730 -7.408 -8.818 1.00 73.75 98 ALA A N 1
ATOM 728 C CA . ALA A 1 98 ? 13.883 -6.814 -9.491 1.00 73.75 98 ALA A CA 1
ATOM 729 C C . ALA A 1 98 ? 13.526 -6.252 -10.876 1.00 73.75 98 ALA A C 1
ATOM 731 O O . ALA A 1 98 ? 14.058 -5.221 -11.286 1.00 73.75 98 ALA A O 1
ATOM 732 N N . ALA A 1 99 ? 12.566 -6.874 -11.567 1.00 67.38 99 ALA A N 1
ATOM 733 C CA . ALA A 1 99 ? 12.071 -6.413 -12.865 1.00 67.38 99 ALA A CA 1
ATOM 734 C C . ALA A 1 99 ? 11.381 -5.032 -12.813 1.00 67.38 99 ALA A C 1
ATOM 736 O O . ALA A 1 99 ? 11.330 -4.337 -13.826 1.00 67.38 99 ALA A O 1
ATOM 737 N N . ALA A 1 100 ? 10.890 -4.607 -11.644 1.00 69.69 100 ALA A N 1
ATOM 738 C CA . ALA A 1 100 ? 10.354 -3.262 -11.420 1.00 69.69 100 ALA A CA 1
ATOM 739 C C . ALA A 1 100 ? 11.426 -2.262 -10.939 1.00 69.69 100 ALA A C 1
ATOM 741 O O . ALA A 1 100 ? 11.099 -1.152 -10.529 1.00 69.69 100 ALA A O 1
ATOM 742 N N . GLY A 1 101 ? 12.709 -2.645 -10.947 1.00 76.25 101 GLY A N 1
ATOM 743 C CA . GLY A 1 101 ? 13.789 -1.840 -10.367 1.00 76.25 101 GLY A CA 1
ATOM 744 C C . GLY A 1 101 ? 13.728 -1.757 -8.836 1.00 76.25 101 GLY A C 1
ATOM 745 O O . GLY A 1 101 ? 14.407 -0.924 -8.238 1.00 76.25 101 GLY A O 1
ATOM 746 N N . LEU A 1 102 ? 12.916 -2.612 -8.205 1.00 83.44 102 LEU A N 1
ATOM 747 C CA . LEU A 1 102 ? 12.736 -2.687 -6.761 1.00 83.44 102 LEU A CA 1
ATOM 748 C C . LEU A 1 102 ? 13.562 -3.842 -6.208 1.00 83.44 102 LEU A C 1
ATOM 750 O O . LEU A 1 102 ? 13.331 -5.007 -6.536 1.00 83.44 102 LEU A O 1
ATOM 754 N N . GLU A 1 103 ? 14.532 -3.529 -5.360 1.00 81.62 103 GLU A N 1
ATOM 755 C CA . GLU A 1 103 ? 15.397 -4.549 -4.775 1.00 81.62 103 GLU A CA 1
ATOM 756 C C . GLU A 1 103 ? 14.642 -5.450 -3.788 1.00 81.62 103 GLU A C 1
ATOM 758 O O . GLU A 1 103 ? 13.889 -4.946 -2.955 1.00 81.62 103 GLU A O 1
ATOM 763 N N . PRO A 1 104 ? 14.869 -6.773 -3.804 1.00 81.69 104 PRO A N 1
ATOM 764 C CA . PRO A 1 104 ? 14.264 -7.661 -2.821 1.00 81.69 104 PRO A CA 1
ATOM 765 C C . PRO A 1 104 ? 14.564 -7.223 -1.382 1.00 81.69 104 PRO A C 1
ATOM 767 O O . PRO A 1 104 ? 15.714 -6.954 -1.034 1.00 81.69 104 PRO A O 1
ATOM 770 N N . GLY A 1 105 ? 13.529 -7.199 -0.540 1.00 82.56 105 GLY A N 1
ATOM 771 C CA . GLY A 1 105 ? 13.635 -6.855 0.882 1.00 82.56 105 GLY A CA 1
ATOM 772 C C . GLY A 1 105 ? 13.380 -5.386 1.231 1.00 82.56 105 GLY A C 1
ATOM 773 O O . GLY A 1 105 ? 13.457 -5.046 2.407 1.00 82.56 105 GLY A O 1
ATOM 774 N N . GLY A 1 106 ? 13.065 -4.526 0.257 1.00 88.62 106 GLY A N 1
ATOM 775 C CA . GLY A 1 106 ? 12.588 -3.169 0.542 1.00 88.62 106 GLY A CA 1
ATOM 776 C C . GLY A 1 106 ? 11.103 -3.100 0.914 1.00 88.62 106 GLY A C 1
ATOM 777 O O . GLY A 1 106 ? 10.367 -4.091 0.854 1.00 88.62 106 GLY A O 1
ATOM 778 N N . VAL A 1 107 ? 10.663 -1.904 1.303 1.00 92.56 107 VAL A N 1
ATOM 779 C CA . VAL A 1 107 ? 9.298 -1.629 1.773 1.00 92.56 107 VAL A CA 1
ATOM 780 C C . VAL A 1 107 ? 8.818 -0.280 1.246 1.00 92.56 107 VAL A C 1
ATOM 782 O O . VAL A 1 107 ? 9.589 0.670 1.156 1.00 92.56 107 VAL A O 1
ATOM 785 N N . PHE A 1 108 ? 7.537 -0.166 0.904 1.00 93.88 108 PHE A N 1
ATOM 786 C CA . PHE A 1 108 ? 6.913 1.142 0.731 1.00 93.88 108 PHE A CA 1
ATOM 787 C C . PHE A 1 108 ? 6.486 1.684 2.092 1.00 93.88 108 PHE A C 1
ATOM 789 O O . PHE A 1 108 ? 5.628 1.089 2.746 1.00 93.88 108 PHE A O 1
ATOM 796 N N . GLN A 1 109 ? 7.052 2.820 2.486 1.00 93.81 109 GLN A N 1
ATOM 797 C CA . GLN A 1 109 ? 6.634 3.573 3.664 1.00 93.81 109 GLN A CA 1
ATOM 798 C C . GLN A 1 109 ? 5.886 4.821 3.243 1.00 93.81 109 GLN A C 1
ATOM 800 O O . GLN A 1 109 ? 6.306 5.523 2.325 1.00 93.81 109 GLN A O 1
ATOM 805 N N . GLY A 1 110 ? 4.776 5.114 3.905 1.00 91.62 110 GLY A N 1
ATOM 806 C CA . GLY A 1 110 ? 3.927 6.217 3.492 1.00 91.62 110 GLY A CA 1
ATOM 807 C C . GLY A 1 110 ? 3.178 6.900 4.610 1.00 91.62 110 GLY A C 1
ATOM 808 O O . GLY A 1 110 ? 3.126 6.436 5.746 1.00 91.62 110 GLY A O 1
ATOM 809 N N . LEU A 1 111 ? 2.572 8.017 4.231 1.00 87.06 111 LEU A N 1
ATOM 810 C CA . LEU A 1 111 ? 1.607 8.765 5.019 1.00 87.06 111 LEU A CA 1
ATOM 811 C C . LEU A 1 111 ? 0.344 8.944 4.181 1.00 87.06 111 LEU A C 1
ATOM 813 O O . LEU A 1 111 ? 0.373 8.853 2.953 1.00 87.06 111 LEU A O 1
ATOM 817 N N . GLN A 1 112 ? -0.771 9.244 4.847 1.00 84.12 112 GLN A N 1
ATOM 818 C CA . GLN A 1 112 ? -2.064 9.407 4.175 1.00 84.12 112 GLN A CA 1
ATOM 819 C C . GLN A 1 112 ? -2.428 8.149 3.368 1.00 84.12 112 GLN A C 1
ATOM 821 O O . GLN A 1 112 ? -2.865 8.213 2.215 1.00 84.12 112 GLN A O 1
ATOM 826 N N . THR A 1 113 ? -2.252 6.978 3.993 1.00 82.75 113 THR A N 1
ATOM 827 C CA . THR A 1 113 ? -2.488 5.676 3.354 1.00 82.75 113 THR A CA 1
ATOM 828 C C . THR A 1 113 ? -1.537 5.467 2.161 1.00 82.75 113 THR A C 1
ATOM 830 O O . THR A 1 113 ? -0.332 5.426 2.369 1.00 82.75 113 THR A O 1
ATOM 833 N N . PHE A 1 114 ? -2.044 5.327 0.928 1.00 81.88 114 PHE A N 1
ATOM 834 C CA . PHE A 1 114 ? -1.236 5.049 -0.270 1.00 81.88 114 PHE A CA 1
ATOM 835 C C . PHE A 1 114 ? -0.950 6.290 -1.127 1.00 81.88 114 PHE A C 1
ATOM 837 O O . PHE A 1 114 ? -0.357 6.172 -2.199 1.00 81.88 114 PHE A O 1
ATOM 844 N N . GLN A 1 115 ? -1.431 7.470 -0.721 1.00 82.62 115 GLN A N 1
ATOM 845 C CA . GLN A 1 115 ? -1.344 8.670 -1.561 1.00 82.62 115 GLN A CA 1
ATOM 846 C C . GLN A 1 115 ? 0.082 9.191 -1.686 1.00 82.62 115 GLN A C 1
ATOM 848 O O . GLN A 1 115 ? 0.479 9.675 -2.749 1.00 82.62 115 GLN A O 1
ATOM 853 N N . LEU A 1 116 ? 0.850 9.058 -0.609 1.00 80.06 116 LEU A N 1
ATOM 854 C CA . LEU A 1 116 ? 2.236 9.467 -0.558 1.00 80.06 116 LEU A CA 1
ATOM 855 C C . LEU A 1 116 ? 3.048 8.364 0.102 1.00 80.06 116 LEU A C 1
ATOM 857 O O . LEU A 1 116 ? 2.962 8.152 1.311 1.00 80.06 116 LEU A O 1
ATOM 861 N N . SER A 1 117 ? 3.831 7.647 -0.692 1.00 87.50 117 SER A N 1
ATOM 862 C CA . SER A 1 117 ? 4.731 6.627 -0.167 1.00 87.50 117 SER A CA 1
ATOM 863 C C . SER A 1 117 ? 6.058 6.655 -0.905 1.00 87.50 117 SER A C 1
ATOM 865 O O . SER A 1 117 ? 6.109 6.957 -2.091 1.00 87.50 117 SER A O 1
ATOM 867 N N . ASP A 1 118 ? 7.130 6.313 -0.213 1.00 90.25 118 ASP A N 1
ATOM 868 C CA . ASP A 1 118 ? 8.458 6.153 -0.777 1.00 90.25 118 ASP A CA 1
ATOM 869 C C . ASP A 1 118 ? 8.872 4.688 -0.647 1.00 90.25 118 ASP A C 1
ATOM 871 O O . ASP A 1 118 ? 8.563 4.017 0.336 1.00 90.25 118 ASP A O 1
ATOM 875 N N . TRP A 1 119 ? 9.572 4.184 -1.656 1.00 90.06 119 TRP A N 1
ATOM 876 C CA . TRP A 1 119 ? 10.291 2.928 -1.541 1.00 90.06 119 TRP A CA 1
ATOM 877 C C . TRP A 1 119 ? 11.543 3.142 -0.697 1.00 90.06 119 TRP A C 1
ATOM 879 O O . TRP A 1 119 ? 12.443 3.885 -1.102 1.00 90.06 119 TRP A O 1
ATOM 889 N N . GLU A 1 120 ? 11.611 2.462 0.439 1.00 88.19 120 GLU A N 1
ATOM 890 C CA . GLU A 1 120 ? 12.816 2.322 1.236 1.00 88.19 120 GLU A CA 1
ATOM 891 C C . GLU A 1 120 ? 13.602 1.107 0.733 1.00 88.19 120 GLU A C 1
ATOM 893 O O . GLU A 1 120 ? 13.185 -0.049 0.855 1.00 88.19 120 GLU A O 1
ATOM 898 N N . SER A 1 121 ? 14.743 1.394 0.111 1.00 84.06 121 SER A N 1
ATOM 899 C CA . SER A 1 121 ? 15.666 0.378 -0.377 1.00 84.06 121 SER A CA 1
ATOM 900 C C . SER A 1 121 ? 16.466 -0.234 0.779 1.00 84.06 121 SER A C 1
ATOM 902 O O . SER A 1 121 ? 16.934 0.506 1.645 1.00 84.06 121 SER A O 1
ATOM 904 N N . PRO A 1 122 ? 16.737 -1.552 0.761 1.00 82.31 122 PRO A N 1
ATOM 905 C CA . PRO A 1 122 ? 17.616 -2.182 1.742 1.00 82.31 122 PRO A CA 1
ATOM 906 C C . PRO A 1 122 ? 19.096 -1.797 1.559 1.00 82.31 122 PRO A C 1
ATOM 908 O O . PRO A 1 122 ? 19.908 -2.023 2.456 1.00 82.31 122 PRO A O 1
ATOM 911 N N . ARG A 1 123 ? 19.481 -1.239 0.401 1.00 81.19 123 ARG A N 1
ATOM 912 C CA . ARG A 1 123 ? 20.863 -0.838 0.095 1.00 81.19 123 ARG A CA 1
ATOM 913 C C . ARG A 1 123 ? 20.997 0.670 -0.031 1.00 81.19 123 ARG A C 1
ATOM 915 O O . ARG A 1 123 ? 20.258 1.299 -0.782 1.00 81.19 123 ARG A O 1
ATOM 922 N N . LEU A 1 124 ? 22.049 1.216 0.584 1.00 78.50 124 LEU A N 1
ATOM 923 C CA . LEU A 1 124 ? 22.412 2.641 0.515 1.00 78.50 124 LEU A CA 1
ATOM 924 C C . LEU A 1 124 ? 22.731 3.132 -0.907 1.00 78.50 124 LEU A C 1
ATOM 926 O O . LEU A 1 124 ? 22.630 4.321 -1.188 1.00 78.50 124 LEU A O 1
ATOM 930 N N . THR A 1 125 ? 23.126 2.230 -1.808 1.00 79.56 125 THR A N 1
ATOM 931 C CA . THR A 1 125 ? 23.449 2.555 -3.207 1.00 79.56 125 THR A CA 1
ATOM 932 C C . THR A 1 125 ? 22.213 2.772 -4.075 1.00 79.56 125 THR A C 1
ATOM 934 O O . THR A 1 125 ? 22.340 3.239 -5.204 1.00 79.56 125 THR A O 1
ATOM 937 N N . ASN A 1 126 ? 21.028 2.430 -3.572 1.00 77.25 126 ASN A N 1
ATOM 938 C CA . ASN A 1 126 ? 19.765 2.627 -4.258 1.00 77.25 126 ASN A CA 1
ATOM 939 C C . ASN A 1 126 ? 18.918 3.596 -3.434 1.00 77.25 126 ASN A C 1
ATOM 941 O O . ASN A 1 126 ? 18.520 3.313 -2.309 1.00 77.25 126 ASN A O 1
ATOM 945 N N . THR A 1 127 ? 18.665 4.775 -3.998 1.00 78.19 127 THR A N 1
ATOM 946 C CA . THR A 1 127 ? 17.962 5.866 -3.311 1.00 78.19 127 THR A CA 1
ATOM 947 C C . THR A 1 127 ? 16.446 5.658 -3.250 1.00 78.19 127 THR A C 1
ATOM 949 O O . THR A 1 127 ? 15.735 6.481 -2.672 1.00 78.19 127 THR A O 1
ATOM 952 N N . GLY A 1 128 ? 15.944 4.558 -3.815 1.00 86.50 128 GLY A N 1
ATOM 953 C CA . GLY A 1 128 ? 14.537 4.198 -3.850 1.00 86.50 128 GLY A CA 1
ATOM 954 C C . GLY A 1 128 ? 13.747 4.991 -4.883 1.00 86.50 128 GLY A C 1
ATOM 955 O O . GLY A 1 128 ? 14.253 5.354 -5.942 1.00 86.50 128 GLY A O 1
ATOM 956 N N . GLY A 1 129 ? 12.475 5.252 -4.596 1.00 90.19 129 GLY A N 1
ATOM 957 C CA . GLY A 1 129 ? 11.553 5.887 -5.537 1.00 90.19 129 GLY A CA 1
ATOM 958 C C . GLY A 1 129 ? 10.299 6.398 -4.850 1.00 90.19 129 GLY A C 1
ATOM 959 O O . GLY A 1 129 ? 10.024 6.016 -3.719 1.00 90.19 129 GLY A O 1
ATOM 960 N N . LYS A 1 130 ? 9.548 7.263 -5.526 1.00 92.31 130 LYS A N 1
ATOM 961 C CA . LYS A 1 130 ? 8.268 7.777 -5.031 1.00 92.31 130 LYS A CA 1
ATOM 962 C C . LYS A 1 130 ? 7.122 6.976 -5.626 1.00 92.31 130 LYS A C 1
ATOM 964 O O . LYS A 1 130 ? 7.062 6.799 -6.839 1.00 92.31 130 LYS A O 1
ATOM 969 N N . LEU A 1 131 ? 6.203 6.540 -4.781 1.00 93.06 131 LEU A N 1
ATOM 970 C CA . LEU A 1 131 ? 4.927 5.944 -5.138 1.00 93.06 131 LEU A CA 1
ATOM 971 C C . LEU A 1 131 ? 3.808 6.942 -4.830 1.00 93.06 131 LEU A C 1
ATOM 973 O O . LEU A 1 131 ? 3.638 7.395 -3.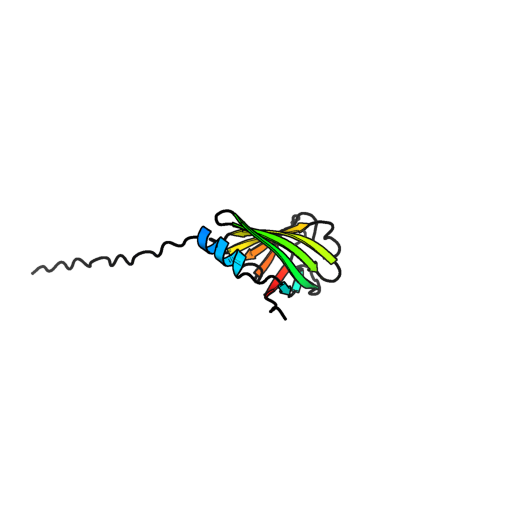699 1.00 93.06 131 LEU A O 1
ATOM 977 N N . GLN A 1 132 ? 3.034 7.276 -5.856 1.00 93.31 132 GLN A N 1
ATOM 978 C CA . GLN A 1 132 ? 1.884 8.164 -5.737 1.00 93.31 132 GLN A CA 1
ATOM 979 C C . GLN A 1 132 ? 0.670 7.453 -6.305 1.00 93.31 132 GLN A C 1
ATOM 981 O O . GLN A 1 132 ? 0.631 7.173 -7.505 1.00 93.31 132 GLN A O 1
ATOM 986 N N . LEU A 1 133 ? -0.306 7.146 -5.450 1.00 94.75 133 LEU A N 1
ATOM 987 C CA . LEU A 1 133 ? -1.540 6.479 -5.849 1.00 94.75 133 LEU A CA 1
ATOM 988 C C . LEU A 1 133 ? -2.763 7.326 -5.519 1.00 94.75 133 LEU A C 1
ATOM 990 O O . LEU A 1 133 ? -2.856 7.962 -4.475 1.00 94.75 133 LEU A O 1
ATOM 994 N N . THR A 1 134 ? -3.762 7.259 -6.383 1.00 95.12 134 THR A N 1
ATOM 995 C CA . THR A 1 134 ? -5.086 7.815 -6.129 1.00 95.12 134 THR A CA 1
ATOM 996 C C . THR A 1 134 ? -6.119 6.704 -6.133 1.00 95.12 134 THR A C 1
ATOM 998 O O . THR A 1 134 ? -5.996 5.696 -6.841 1.00 95.12 134 THR A O 1
ATOM 1001 N N . ALA A 1 135 ? -7.138 6.869 -5.293 1.00 94.19 135 ALA A N 1
ATOM 1002 C CA . ALA A 1 135 ? -8.254 5.947 -5.248 1.00 94.19 135 ALA A CA 1
ATOM 1003 C C . ALA A 1 135 ? -8.972 5.950 -6.598 1.00 94.19 135 ALA A C 1
ATOM 1005 O O . ALA A 1 135 ? -9.342 7.004 -7.118 1.00 94.19 135 ALA A O 1
ATOM 1006 N N . THR A 1 136 ? -9.205 4.767 -7.152 1.00 91.00 136 THR A N 1
ATOM 1007 C CA . THR A 1 136 ? -10.047 4.615 -8.337 1.00 91.00 136 THR A CA 1
ATOM 1008 C C . THR A 1 136 ? -11.465 4.280 -7.899 1.00 91.00 136 THR A C 1
ATOM 1010 O O . THR A 1 136 ? -11.688 3.381 -7.086 1.00 91.00 136 THR A O 1
ATOM 1013 N N . ALA A 1 137 ? -12.446 5.013 -8.432 1.00 73.06 137 ALA A N 1
ATOM 1014 C CA . ALA A 1 137 ? -13.851 4.718 -8.183 1.00 73.06 137 ALA A CA 1
ATOM 1015 C C . ALA A 1 137 ? -14.189 3.292 -8.651 1.00 73.06 137 ALA A C 1
ATOM 1017 O O . ALA A 1 137 ? -13.671 2.814 -9.667 1.00 73.06 137 ALA A O 1
ATOM 1018 N N . ARG A 1 138 ? -15.090 2.614 -7.928 1.00 56.47 138 ARG A N 1
ATOM 1019 C CA . ARG A 1 138 ? -15.748 1.418 -8.464 1.00 56.47 138 ARG A CA 1
ATOM 1020 C C . ARG A 1 138 ? -16.583 1.873 -9.665 1.00 56.47 138 ARG A C 1
ATOM 1022 O O . ARG A 1 138 ? -17.526 2.633 -9.475 1.00 56.47 138 ARG A O 1
ATOM 1029 N N . ARG A 1 139 ? -16.197 1.469 -10.875 1.00 45.78 139 ARG A N 1
ATOM 1030 C CA . ARG A 1 139 ? -17.166 1.343 -11.969 1.00 45.78 139 ARG A CA 1
ATOM 1031 C C . ARG A 1 139 ? -18.025 0.116 -11.711 1.00 45.78 139 ARG A C 1
ATOM 1033 O O . ARG A 1 139 ? -17.448 -0.872 -11.192 1.00 45.78 139 ARG A O 1
#

Secondary structure (DSSP, 8-state):
------------------HHHHHHHHHHHS-SEEEEEEEETTT---EEEEEEEEEEEEETTEEEEEEEEEETTEEEEEEEEEETTTTEEEEEE-S--GGGTPPTT-EEEEETTTTEEEEE-SSTT---EEEEEEEPP--

Sequence (139 aa):
MVRSQLQAVQTDTVEQFDPVARAKALAKDLPRRWSGTYLPKTAGTAQSVRLDLASLTPVGQMLVIKGTMTIGSLTSPVQGNINAKSDQLDLLLLGDTAAAGLEPGGVFQGLQTFQLSDWESPRLTNTGGKLQLTATARR

pLDDT: m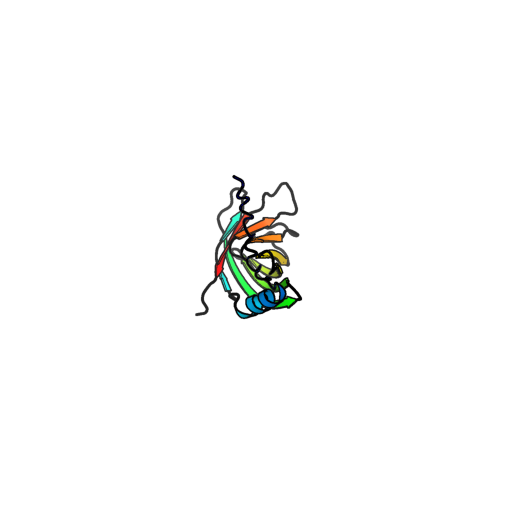ean 86.53, std 13.63, range [42.06, 98.44]

Radius of gyration: 20.46 Å; chains: 1; bounding box: 41×62×62 Å